Protein AF-A0A8H2JJB7-F1 (afdb_monomer_lite)

Radius of gyration: 23.2 Å; chains: 1; bounding box: 46×30×71 Å

Secondary structure (DSSP, 8-state):
-HHHHHTTS---HHHHHHHHHHHHHHHHHHHHHHHHHHHHHHHHHHHGGGS-HHHHHHHHHHHTTS-HHHHHHHHHHHTT-TTS-HHHHHHHHHHHHHTT--S-EEEE-TTS-EEEE-GGGSPPGGGSHHHHHHHHHHHHHTTT-HHHHHHHHHHHHHHHTT--

Sequence (164 aa):
YARKLIASTDFYESFEQRIIEKIQFAEELSGQMERQKVKALHKKSEELPSLEPARQLSSIEEIEQLPYHEFIQTASKLIVLPEVHILARAKLLETLRQLNECNPVFYLTIEEKLVKVIPKDLPKPQQQSSYRQLCVFSDHYGNEDALLSSVLKEEFTLQSAIVY

Organism: NCBI:txid2304625

Structure (mmCIF, N/CA/C/O backbone):
data_AF-A0A8H2JJB7-F1
#
_entry.id   AF-A0A8H2JJB7-F1
#
loop_
_atom_site.group_PDB
_atom_site.id
_atom_site.type_symbol
_atom_site.label_atom_id
_atom_site.label_alt_id
_atom_site.label_comp_id
_atom_site.label_asym_id
_atom_site.label_entity_id
_atom_site.label_seq_id
_atom_site.pdbx_PDB_ins_code
_atom_site.Cartn_x
_atom_site.Cartn_y
_atom_site.Cartn_z
_atom_site.occupancy
_atom_site.B_iso_or_equiv
_atom_site.auth_seq_id
_atom_site.auth_comp_id
_atom_site.auth_asym_id
_atom_site.auth_atom_id
_atom_site.pdbx_PDB_model_num
ATOM 1 N N . TYR A 1 1 ? -0.499 -0.181 32.375 1.00 50.84 1 TYR A N 1
ATOM 2 C CA . TYR A 1 1 ? 0.569 0.170 33.340 1.00 50.84 1 TYR A CA 1
ATOM 3 C C . TYR A 1 1 ? -0.004 0.821 34.605 1.00 50.84 1 TYR A C 1
ATOM 5 O O . TYR A 1 1 ? 0.304 0.351 35.689 1.00 50.84 1 TYR A O 1
ATOM 13 N N . ALA A 1 2 ? -0.926 1.790 34.492 1.00 53.38 2 ALA A N 1
ATOM 14 C CA . ALA A 1 2 ? -1.577 2.463 35.632 1.00 53.38 2 ALA A CA 1
ATOM 15 C C . ALA A 1 2 ? -2.272 1.530 36.651 1.00 53.38 2 ALA A C 1
ATOM 17 O O . ALA A 1 2 ? -2.072 1.683 37.849 1.00 53.38 2 ALA A O 1
ATOM 18 N N . ARG A 1 3 ? -3.008 0.500 36.202 1.00 58.00 3 ARG A N 1
ATOM 19 C CA . ARG A 1 3 ? -3.676 -0.461 37.108 1.00 58.00 3 ARG A CA 1
ATOM 20 C C . ARG A 1 3 ? -2.706 -1.237 38.017 1.00 58.00 3 ARG A C 1
ATOM 22 O O . ARG A 1 3 ? -3.051 -1.539 39.150 1.00 58.00 3 ARG A O 1
ATOM 29 N N . LYS A 1 4 ? -1.483 -1.522 37.542 1.00 59.56 4 LYS A N 1
ATOM 30 C CA . LYS A 1 4 ? -0.443 -2.193 38.346 1.00 59.56 4 LYS A CA 1
ATOM 31 C C . LYS A 1 4 ? 0.122 -1.295 39.451 1.00 59.56 4 LYS A C 1
ATOM 33 O O . LYS A 1 4 ? 0.566 -1.827 40.454 1.00 59.56 4 LYS A O 1
ATOM 38 N N . LEU A 1 5 ? 0.110 0.025 39.252 1.00 57.59 5 LEU A N 1
ATOM 39 C CA . LEU A 1 5 ? 0.616 1.005 40.219 1.00 57.59 5 LEU A CA 1
ATOM 40 C C . LEU A 1 5 ? -0.388 1.288 41.343 1.00 57.59 5 LEU A C 1
ATOM 42 O O . LEU A 1 5 ? 0.017 1.606 42.451 1.00 57.59 5 LEU A O 1
ATOM 46 N N . ILE A 1 6 ? -1.689 1.160 41.071 1.00 60.03 6 ILE A N 1
ATOM 47 C CA . ILE A 1 6 ? -2.741 1.367 42.079 1.00 60.03 6 ILE A CA 1
ATOM 48 C C . ILE A 1 6 ? -2.834 0.152 43.003 1.00 60.03 6 ILE A C 1
ATOM 50 O O . ILE A 1 6 ? -2.896 0.314 44.210 1.00 60.03 6 ILE A O 1
ATOM 54 N N . ALA A 1 7 ? -2.722 -1.059 42.448 1.00 60.47 7 ALA A N 1
ATOM 55 C CA . ALA A 1 7 ? -2.768 -2.307 43.212 1.00 60.47 7 ALA A CA 1
ATOM 56 C C . ALA A 1 7 ? -1.575 -2.524 44.174 1.00 60.47 7 ALA A C 1
ATOM 58 O O . ALA A 1 7 ? -1.562 -3.511 44.902 1.00 60.47 7 ALA A O 1
ATOM 59 N N . SER A 1 8 ? -0.553 -1.660 44.144 1.00 59.22 8 SER A N 1
ATOM 60 C CA . SER A 1 8 ? 0.682 -1.788 44.935 1.00 59.22 8 SER A CA 1
ATOM 61 C C . SER A 1 8 ? 0.788 -0.828 46.129 1.00 59.22 8 SER A C 1
ATOM 63 O O . SER A 1 8 ? 1.839 -0.790 46.766 1.00 59.22 8 SER A O 1
ATOM 65 N N . THR A 1 9 ? -0.248 -0.040 46.429 1.00 60.19 9 THR A N 1
ATOM 66 C CA . THR A 1 9 ? -0.223 0.987 47.491 1.00 60.19 9 THR A CA 1
ATOM 67 C C . THR A 1 9 ? -1.555 1.041 48.228 1.00 60.19 9 THR A C 1
ATOM 69 O O . THR A 1 9 ? -2.589 1.082 47.577 1.00 60.19 9 THR A O 1
ATOM 72 N N . ASP A 1 10 ? -1.516 1.091 49.563 1.00 61.12 10 ASP A N 1
ATOM 73 C CA . ASP A 1 10 ? -2.706 1.179 50.420 1.00 61.12 10 ASP A CA 1
ATOM 74 C C . ASP A 1 10 ? -3.346 2.576 50.321 1.00 61.12 10 ASP A C 1
ATOM 76 O O . ASP A 1 10 ? -2.917 3.525 50.988 1.00 61.12 10 ASP A O 1
ATOM 80 N N . PHE A 1 11 ? -4.369 2.730 49.479 1.00 63.16 11 PHE A N 1
ATOM 81 C CA . PHE A 1 11 ? -5.192 3.938 49.430 1.00 63.16 11 PHE A CA 1
ATOM 82 C C . PHE A 1 11 ? -6.531 3.718 50.153 1.00 63.16 11 PHE A C 1
ATOM 84 O O . PHE A 1 11 ? -6.992 2.598 50.349 1.00 63.16 11 PHE A O 1
ATOM 91 N N . TYR A 1 12 ? -7.200 4.808 50.547 1.00 70.25 12 TYR A N 1
ATOM 92 C CA . TYR A 1 12 ? -8.587 4.724 51.013 1.00 70.25 12 TYR A CA 1
ATOM 93 C C . TYR A 1 12 ? -9.491 4.230 49.871 1.00 70.25 12 TYR A C 1
ATOM 95 O O . TYR A 1 12 ? -9.432 4.763 48.763 1.00 70.25 12 TYR A O 1
ATOM 103 N N . GLU A 1 13 ? -10.375 3.272 50.154 1.00 69.56 13 GLU A N 1
ATOM 104 C CA . GLU A 1 13 ? -11.233 2.576 49.175 1.00 69.56 13 GLU A CA 1
ATOM 105 C C . GLU A 1 13 ? -12.033 3.530 48.256 1.00 69.56 13 GLU A C 1
ATOM 107 O O . GLU A 1 13 ? -12.173 3.300 47.054 1.00 69.56 13 GLU A O 1
ATOM 112 N N . SER A 1 14 ? -12.479 4.675 48.785 1.00 73.31 14 SER A N 1
ATOM 113 C CA . SER A 1 14 ? -13.198 5.710 48.025 1.00 73.31 14 SER A CA 1
ATOM 114 C C . SER A 1 14 ? -12.322 6.478 47.025 1.00 73.31 14 SER A C 1
ATOM 116 O O . SER A 1 14 ? -12.817 6.975 46.009 1.00 73.31 14 SER A O 1
ATOM 118 N N . PHE A 1 15 ? -11.017 6.587 47.288 1.00 75.88 15 PHE A N 1
ATOM 119 C CA . PHE A 1 15 ? -10.049 7.157 46.355 1.00 75.88 15 PHE A CA 1
ATOM 120 C C . PHE A 1 15 ? -9.731 6.164 45.236 1.00 75.88 15 PHE A C 1
ATOM 122 O O . PHE A 1 15 ? -9.737 6.555 44.069 1.00 75.88 15 PHE A O 1
ATOM 129 N N . GLU A 1 16 ? -9.528 4.885 45.566 1.00 75.88 16 GLU A N 1
ATOM 130 C CA . GLU A 1 16 ? -9.291 3.835 44.569 1.00 75.88 16 GLU A CA 1
ATOM 131 C C . GLU A 1 16 ? -10.450 3.720 43.582 1.00 75.88 16 GLU A C 1
ATOM 133 O O . GLU A 1 16 ? -10.220 3.753 42.372 1.00 75.88 16 GLU A O 1
ATOM 138 N N . GLN A 1 17 ? -11.693 3.692 44.075 1.00 80.31 17 GLN A N 1
ATOM 139 C CA . GLN A 1 17 ? -12.890 3.663 43.227 1.00 80.31 17 GLN A CA 1
ATOM 140 C C . GLN A 1 17 ? -12.935 4.854 42.261 1.00 80.31 17 GLN A C 1
ATOM 142 O O . GLN A 1 17 ? -13.078 4.661 41.054 1.00 80.31 17 GLN A O 1
ATOM 147 N N . ARG A 1 18 ? -12.689 6.079 42.746 1.00 81.25 18 ARG A N 1
ATOM 148 C CA . ARG A 1 18 ? -12.644 7.284 41.896 1.00 81.25 18 ARG A CA 1
ATOM 149 C C . ARG A 1 18 ? -11.560 7.234 40.822 1.00 81.25 18 ARG A C 1
ATOM 151 O O . ARG A 1 18 ? -11.752 7.767 39.728 1.00 81.25 18 ARG A O 1
ATOM 158 N N . ILE A 1 19 ? -10.394 6.670 41.131 1.00 82.88 19 ILE A N 1
ATOM 159 C CA . ILE A 1 19 ? -9.303 6.546 40.158 1.00 82.88 19 ILE A CA 1
ATOM 160 C C . ILE A 1 19 ? -9.627 5.461 39.128 1.00 82.88 19 ILE A C 1
ATOM 162 O O . ILE A 1 19 ? -9.402 5.680 37.938 1.00 82.88 19 ILE A O 1
ATOM 166 N N . ILE A 1 20 ? -10.196 4.330 39.552 1.00 85.06 20 ILE A N 1
ATOM 167 C CA . ILE A 1 20 ? -10.639 3.257 38.653 1.00 85.06 20 ILE A CA 1
ATOM 168 C C . ILE A 1 20 ? -11.700 3.779 37.679 1.00 85.06 20 ILE A C 1
ATOM 170 O O . ILE A 1 20 ? -11.557 3.564 36.478 1.00 85.06 20 ILE A O 1
ATOM 174 N N . GLU A 1 21 ? -12.694 4.527 38.159 1.00 86.31 21 GLU A N 1
ATOM 175 C CA . GLU A 1 21 ? -13.722 5.157 37.316 1.00 86.31 21 GLU A CA 1
ATOM 176 C C . GLU A 1 21 ? -13.113 6.120 36.290 1.00 86.31 21 GLU A C 1
ATOM 178 O O . GLU A 1 21 ? -13.448 6.071 35.107 1.00 86.31 21 GLU A O 1
ATOM 183 N N . LYS A 1 22 ? -12.163 6.969 36.706 1.00 86.69 22 LYS A N 1
ATOM 184 C CA . LYS A 1 22 ? -11.462 7.878 35.784 1.00 86.69 22 LYS A CA 1
ATOM 185 C C . LYS A 1 22 ? -10.654 7.131 34.726 1.00 86.69 22 LYS A C 1
ATOM 187 O O . LYS A 1 22 ? -10.611 7.575 33.581 1.00 86.69 22 LYS A O 1
ATOM 192 N N . ILE A 1 23 ? -10.011 6.024 35.097 1.00 85.50 23 ILE A N 1
ATOM 193 C CA . ILE A 1 23 ? -9.262 5.181 34.159 1.00 85.50 23 ILE A CA 1
ATOM 194 C C . ILE A 1 23 ? -10.217 4.514 33.172 1.00 85.50 23 ILE A C 1
ATOM 196 O O . ILE A 1 23 ? -9.961 4.574 31.975 1.00 85.50 23 ILE A O 1
ATOM 200 N N . GLN A 1 24 ? -11.322 3.936 33.647 1.00 85.56 24 GLN A N 1
ATOM 201 C CA . GLN A 1 24 ? -12.328 3.310 32.786 1.00 85.56 24 GLN A CA 1
ATOM 202 C C . GLN A 1 24 ? -12.918 4.318 31.801 1.00 85.56 24 GLN A C 1
ATOM 204 O O . GLN A 1 24 ? -12.935 4.060 30.601 1.00 85.56 24 GLN A O 1
ATOM 209 N N . PHE A 1 25 ? -13.301 5.504 32.279 1.00 88.94 25 PHE A N 1
ATOM 210 C CA . PHE A 1 25 ? -13.809 6.568 31.418 1.00 88.94 25 PHE A CA 1
ATOM 211 C C . PHE A 1 25 ? -12.777 7.011 30.368 1.00 88.94 25 PHE A C 1
ATOM 213 O O . PHE A 1 25 ? -13.113 7.189 29.198 1.00 88.94 25 PHE A O 1
ATOM 220 N N . ALA A 1 26 ? -11.506 7.159 30.756 1.00 86.12 26 ALA A N 1
ATOM 221 C CA . ALA A 1 26 ? -10.437 7.509 29.822 1.00 86.12 26 ALA A CA 1
ATOM 222 C C . ALA A 1 26 ? -10.175 6.403 28.782 1.00 86.12 26 ALA A C 1
ATOM 224 O O . ALA A 1 26 ? -9.962 6.708 27.609 1.00 86.12 26 ALA A O 1
ATOM 225 N N . GLU A 1 27 ? -10.211 5.131 29.188 1.00 87.69 27 GLU A N 1
ATOM 226 C CA . GLU A 1 27 ? -10.071 3.970 28.299 1.00 87.69 27 GLU A CA 1
ATOM 227 C C . GLU A 1 27 ? -11.242 3.885 27.305 1.00 87.69 27 GLU A C 1
ATOM 229 O O . GLU A 1 27 ? -11.018 3.686 26.109 1.00 87.69 27 GLU A O 1
ATOM 234 N N . GLU A 1 28 ? -12.478 4.100 27.760 1.00 89.75 28 GLU A N 1
ATOM 235 C CA . GLU A 1 28 ? -13.666 4.139 26.900 1.00 89.75 28 GLU A CA 1
ATOM 236 C C . GLU A 1 28 ? -13.603 5.285 25.891 1.00 89.75 28 GLU A C 1
ATOM 238 O O . GLU A 1 28 ? -13.812 5.063 24.694 1.00 89.75 28 GLU A O 1
ATOM 243 N N . LEU A 1 29 ? -13.267 6.496 26.346 1.00 89.31 29 LEU A N 1
ATOM 244 C CA . LEU A 1 29 ? -13.120 7.660 25.476 1.00 89.31 29 LEU A CA 1
ATOM 245 C C . LEU A 1 29 ? -12.018 7.429 24.436 1.00 89.31 29 LEU A C 1
ATOM 247 O O . LEU A 1 29 ? -12.225 7.674 23.248 1.00 89.31 29 LEU A O 1
ATOM 251 N N . SER A 1 30 ? -10.867 6.905 24.861 1.00 87.62 30 SER A N 1
ATOM 252 C CA . SER A 1 30 ? -9.768 6.556 23.958 1.00 87.62 30 SER A CA 1
ATOM 253 C C . SER A 1 30 ? -10.199 5.506 22.931 1.00 87.62 30 SER A C 1
ATOM 255 O O . SER A 1 30 ? -9.933 5.677 21.741 1.00 87.62 30 SER A O 1
ATOM 257 N N . GLY A 1 31 ? -10.930 4.470 23.351 1.00 87.25 31 GLY A N 1
ATOM 258 C CA . GLY A 1 31 ? -11.465 3.452 22.449 1.00 87.25 31 GLY A CA 1
ATOM 259 C C . GLY A 1 31 ? -12.482 4.006 21.445 1.00 87.25 31 GLY A C 1
ATOM 260 O O . GLY A 1 31 ? -12.494 3.590 20.285 1.00 87.25 31 GLY A O 1
ATOM 261 N N . GLN A 1 32 ? -13.323 4.961 21.850 1.00 89.06 32 GLN A N 1
ATOM 262 C CA . GLN A 1 32 ? -14.252 5.638 20.941 1.00 89.06 32 GLN A CA 1
ATOM 263 C C . GLN A 1 32 ? -13.522 6.511 19.917 1.00 89.06 32 GLN A C 1
ATOM 265 O O . GLN A 1 32 ? -13.853 6.453 18.731 1.00 89.06 32 GLN A O 1
ATOM 270 N N . MET A 1 33 ? -12.519 7.275 20.355 1.00 89.81 33 MET A N 1
ATOM 271 C CA . MET A 1 33 ? -11.700 8.120 19.481 1.00 89.81 33 MET A CA 1
ATOM 272 C C . MET A 1 33 ? -10.964 7.288 18.427 1.00 89.81 33 MET A C 1
ATOM 274 O O . MET A 1 33 ? -10.993 7.638 17.248 1.00 89.81 33 MET A O 1
ATOM 278 N N . GLU A 1 34 ? -10.389 6.146 18.815 1.00 88.31 34 GLU A N 1
ATOM 279 C CA . GLU A 1 34 ? -9.708 5.247 17.875 1.00 88.31 34 GLU A CA 1
ATOM 280 C C . GLU A 1 34 ? -10.680 4.707 16.816 1.00 88.31 34 GLU A C 1
ATOM 282 O O . GLU A 1 34 ? -10.413 4.771 15.618 1.00 88.31 34 GLU A O 1
ATOM 287 N N . ARG A 1 35 ? -11.876 4.269 17.231 1.00 90.12 35 ARG A N 1
ATOM 288 C CA . ARG A 1 35 ? -12.917 3.813 16.293 1.00 90.12 35 ARG A CA 1
ATOM 289 C C . ARG A 1 35 ? -13.359 4.916 15.334 1.00 90.12 35 ARG A C 1
ATOM 291 O O . ARG A 1 35 ? -13.632 4.633 14.168 1.00 90.12 35 ARG A O 1
ATOM 298 N N . GLN A 1 36 ? -13.472 6.157 15.806 1.00 91.19 36 GLN A N 1
ATOM 299 C CA . GLN A 1 36 ? -13.811 7.292 14.944 1.00 91.19 36 GLN A CA 1
ATOM 300 C C . GLN A 1 36 ? -12.695 7.592 13.943 1.00 91.19 36 GLN A C 1
ATOM 302 O O . GLN A 1 36 ? -12.988 7.800 12.766 1.00 91.19 36 GLN A O 1
ATOM 307 N N . LYS A 1 37 ? -11.433 7.551 14.383 1.00 91.44 37 LYS A N 1
ATOM 308 C CA . LYS A 1 37 ? -10.265 7.725 13.514 1.00 91.44 37 LYS A CA 1
ATOM 309 C C . LYS A 1 37 ? -10.252 6.677 12.404 1.00 91.44 37 LYS A C 1
ATOM 311 O O . LYS A 1 37 ? -10.181 7.040 11.235 1.00 91.44 37 LYS A O 1
ATOM 316 N N . VAL A 1 38 ? -10.416 5.403 12.754 1.00 91.50 38 VAL A N 1
ATOM 317 C CA . VAL A 1 38 ? -10.483 4.303 11.780 1.00 91.50 38 VAL A CA 1
ATOM 318 C C . VAL A 1 38 ? -11.614 4.521 10.770 1.00 91.50 38 VAL A C 1
ATOM 320 O O . VAL A 1 38 ? -11.388 4.441 9.566 1.00 91.50 38 VAL A O 1
ATOM 323 N N . LYS A 1 39 ? -12.819 4.888 11.224 1.00 92.75 39 LYS A N 1
ATOM 324 C CA . LYS A 1 39 ? -13.938 5.207 10.316 1.00 92.75 39 LYS A CA 1
ATOM 325 C C . LYS A 1 39 ? -13.626 6.365 9.366 1.00 92.75 39 LYS A C 1
ATOM 327 O O . LYS A 1 39 ? -14.003 6.307 8.199 1.00 92.75 39 LYS A O 1
ATOM 332 N N . ALA A 1 40 ? -12.959 7.411 9.852 1.00 92.88 40 ALA A N 1
ATOM 333 C CA . ALA A 1 40 ? -12.561 8.538 9.016 1.00 92.88 40 ALA A CA 1
ATOM 334 C C . ALA A 1 40 ? -11.535 8.119 7.950 1.00 92.88 40 ALA A C 1
ATOM 336 O O . ALA A 1 40 ? -11.638 8.558 6.808 1.00 92.88 40 ALA A O 1
ATOM 337 N N . LEU A 1 41 ? -10.594 7.238 8.301 1.00 93.88 41 LEU A N 1
ATOM 338 C CA . LEU A 1 41 ? -9.609 6.696 7.364 1.00 93.88 41 LEU A CA 1
ATOM 339 C C . LEU A 1 41 ? -10.251 5.815 6.283 1.00 93.88 41 LEU A C 1
ATOM 341 O O . LEU A 1 41 ? -9.891 5.953 5.117 1.00 93.88 41 LEU A O 1
ATOM 345 N N . HIS A 1 42 ? -11.242 4.985 6.628 1.00 92.25 42 HIS A N 1
ATOM 346 C CA . HIS A 1 42 ? -12.022 4.232 5.629 1.00 92.25 42 HIS A CA 1
ATOM 347 C C . HIS A 1 42 ? -12.750 5.150 4.656 1.00 92.25 42 HIS A C 1
ATOM 349 O O . HIS A 1 42 ? -12.698 4.950 3.450 1.00 92.25 42 HIS A O 1
ATOM 355 N N . LYS A 1 43 ? -13.379 6.211 5.160 1.00 92.88 43 LYS A N 1
ATOM 356 C CA . LYS A 1 43 ? -14.044 7.176 4.283 1.00 92.88 43 LYS A CA 1
ATOM 357 C C . LYS A 1 43 ? -13.052 7.833 3.312 1.00 92.88 43 LYS A C 1
ATOM 359 O O . LYS A 1 43 ? -13.347 7.981 2.132 1.00 92.88 43 LYS A O 1
ATOM 364 N N . LYS A 1 44 ? -11.855 8.183 3.791 1.00 92.94 44 LYS A N 1
ATOM 365 C CA . LYS A 1 44 ? -10.793 8.735 2.937 1.00 92.94 44 LYS A CA 1
ATOM 366 C C . LYS A 1 44 ? -10.298 7.737 1.892 1.00 92.94 44 LYS A C 1
ATOM 368 O O . LYS A 1 44 ? -10.015 8.142 0.769 1.00 92.94 44 LYS A O 1
ATOM 373 N N . SER A 1 45 ? -10.193 6.453 2.236 1.00 93.38 45 SER A N 1
ATOM 374 C CA . SER A 1 45 ? -9.774 5.434 1.272 1.00 93.38 45 SER A CA 1
ATOM 375 C C . SER A 1 45 ? -10.822 5.196 0.185 1.00 93.38 45 SER A C 1
ATOM 377 O O . SER A 1 45 ? -10.449 5.013 -0.971 1.00 93.38 45 SER A O 1
ATOM 379 N N . GLU A 1 46 ? -12.111 5.280 0.517 1.00 94.75 46 GLU A N 1
ATOM 380 C CA . GLU A 1 46 ? -13.212 5.233 -0.454 1.00 94.75 46 GLU A CA 1
ATOM 381 C C . GLU A 1 46 ? -13.219 6.445 -1.397 1.00 94.75 46 GLU A C 1
ATOM 383 O O . GLU A 1 46 ? -13.525 6.307 -2.579 1.00 94.75 46 GLU A O 1
ATOM 388 N N . GLU A 1 47 ? -12.858 7.628 -0.895 1.00 95.12 47 GLU A N 1
ATOM 389 C CA . GLU A 1 47 ? -12.785 8.862 -1.686 1.00 95.12 47 GLU A CA 1
ATOM 390 C C . GLU A 1 47 ? -11.528 8.936 -2.569 1.00 95.12 47 GLU A C 1
ATOM 392 O O . GLU A 1 47 ? -11.534 9.662 -3.565 1.00 95.12 47 GLU A O 1
ATOM 397 N N . LEU A 1 48 ? -10.468 8.180 -2.253 1.00 95.44 48 LEU A N 1
ATOM 398 C CA . LEU A 1 48 ? -9.170 8.255 -2.935 1.00 95.44 48 LEU A CA 1
ATOM 399 C C . LEU A 1 48 ? -9.258 8.197 -4.470 1.00 95.44 48 LEU A C 1
ATOM 401 O O . LEU A 1 48 ? -8.655 9.064 -5.102 1.00 95.44 48 LEU A O 1
ATOM 405 N N . PRO A 1 49 ? -10.007 7.271 -5.103 1.00 96.12 49 PRO A N 1
ATOM 406 C CA . PRO A 1 49 ? -10.069 7.186 -6.564 1.00 96.12 49 PRO A CA 1
ATOM 407 C C . PRO A 1 49 ? -10.657 8.440 -7.234 1.00 96.12 49 PRO A C 1
ATOM 409 O O . PRO A 1 49 ? -10.405 8.688 -8.407 1.00 96.12 49 PRO A O 1
ATOM 412 N N . SER A 1 50 ? -11.427 9.247 -6.496 1.00 95.62 50 SER A N 1
ATOM 413 C CA . SER A 1 50 ? -12.025 10.495 -6.995 1.00 95.62 50 SER A CA 1
ATOM 414 C C . SER A 1 50 ? -11.113 11.720 -6.865 1.00 95.62 50 SER A C 1
ATOM 416 O O . SER A 1 50 ? -11.454 12.801 -7.343 1.00 95.62 50 SER A O 1
ATOM 418 N N . LEU A 1 51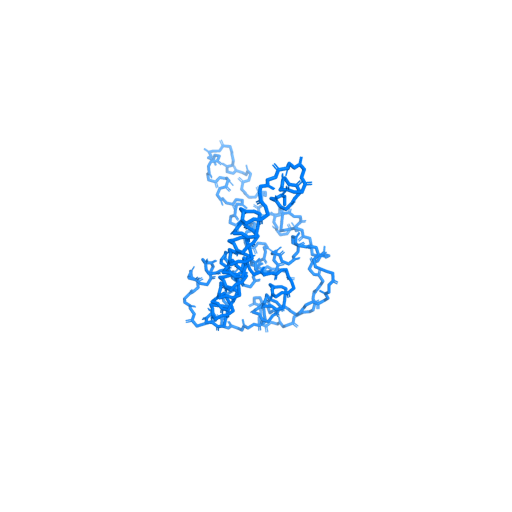 ? -9.965 11.577 -6.197 1.00 94.75 51 LEU A N 1
ATOM 419 C CA . LEU A 1 51 ? -9.016 12.664 -5.991 1.00 94.75 51 LEU A CA 1
ATOM 420 C C . LEU A 1 51 ? -8.061 12.806 -7.179 1.00 94.75 51 LEU A C 1
ATOM 422 O O . LEU A 1 51 ? -7.713 11.836 -7.847 1.00 94.75 51 LEU A O 1
ATOM 426 N N . GLU A 1 52 ? -7.542 14.018 -7.358 1.00 92.69 52 GLU A N 1
ATOM 427 C CA . GLU A 1 52 ? -6.443 14.287 -8.287 1.00 92.69 52 GLU A CA 1
ATOM 428 C C . GLU A 1 52 ? -5.180 13.477 -7.926 1.00 92.69 52 GLU A C 1
ATOM 430 O O . GLU A 1 52 ? -4.883 13.324 -6.735 1.00 92.69 52 GLU A O 1
ATOM 435 N N . PRO A 1 53 ? -4.367 13.034 -8.907 1.00 88.69 53 PRO A N 1
ATOM 436 C CA . PRO A 1 53 ? -3.209 12.158 -8.688 1.00 88.69 53 PRO A CA 1
ATOM 437 C C . PRO A 1 53 ? -2.260 12.570 -7.555 1.00 88.69 53 PRO A C 1
ATOM 439 O O . PRO A 1 53 ? -1.854 11.739 -6.743 1.00 88.69 53 PRO A O 1
ATOM 442 N N . ALA A 1 54 ? -1.930 13.861 -7.462 1.00 87.88 54 ALA A N 1
ATOM 443 C CA . ALA A 1 54 ? -1.056 14.376 -6.409 1.00 87.88 54 ALA A CA 1
ATOM 444 C C . ALA A 1 54 ? -1.677 14.211 -5.011 1.00 87.88 54 ALA A C 1
ATOM 446 O O . ALA A 1 54 ? -0.986 13.860 -4.058 1.00 87.88 54 ALA A O 1
ATOM 447 N N . ARG A 1 55 ? -2.995 14.416 -4.894 1.00 91.56 55 ARG A N 1
ATOM 448 C CA . ARG A 1 55 ? -3.724 14.237 -3.633 1.00 91.56 55 ARG A CA 1
ATOM 449 C C . ARG A 1 55 ? -3.877 12.768 -3.270 1.00 91.56 55 ARG A C 1
ATOM 451 O O . ARG A 1 55 ? -3.802 12.455 -2.090 1.00 91.56 55 ARG A O 1
ATOM 458 N N . GLN A 1 56 ? -4.023 11.877 -4.254 1.00 92.88 56 GLN A N 1
ATOM 459 C CA . GLN A 1 56 ? -4.044 10.434 -3.996 1.00 92.88 56 GLN A CA 1
ATOM 460 C C . GLN A 1 56 ? -2.771 9.977 -3.275 1.00 92.88 56 GLN A C 1
ATOM 462 O O . GLN A 1 56 ? -2.861 9.258 -2.285 1.00 92.88 56 GLN A O 1
ATOM 467 N N . LEU A 1 57 ? -1.596 10.437 -3.724 1.00 89.25 57 LEU A N 1
ATOM 468 C CA . LEU A 1 57 ? -0.318 10.113 -3.082 1.00 89.25 57 LEU A CA 1
ATOM 469 C C . LEU A 1 57 ? -0.247 10.619 -1.638 1.00 89.25 57 LEU A C 1
ATOM 471 O O . LEU A 1 57 ? 0.096 9.845 -0.750 1.00 89.25 57 LEU A O 1
ATOM 475 N N . SER A 1 58 ? -0.629 11.874 -1.384 1.00 89.12 58 SER A N 1
ATOM 476 C CA . SER A 1 58 ? -0.666 12.411 -0.016 1.00 89.12 58 SER A CA 1
ATOM 477 C C . SER A 1 58 ? -1.663 11.667 0.879 1.00 89.12 58 SER A C 1
ATOM 479 O O . SER A 1 58 ? -1.388 11.431 2.050 1.00 89.12 58 SER A O 1
ATOM 481 N N . SER A 1 59 ? -2.815 11.255 0.341 1.00 92.12 59 SER A N 1
ATOM 482 C CA . SER A 1 59 ? -3.814 10.498 1.100 1.00 92.12 59 SER A CA 1
ATOM 483 C C . SER A 1 59 ? -3.371 9.073 1.439 1.00 92.12 59 SER A C 1
ATOM 485 O O . SER A 1 59 ? -3.860 8.523 2.425 1.00 92.12 59 SER A O 1
ATOM 487 N N . ILE A 1 60 ? -2.435 8.473 0.693 1.00 91.88 60 ILE A N 1
ATOM 488 C CA . ILE A 1 60 ? -1.901 7.142 1.029 1.00 91.88 60 ILE A CA 1
ATOM 489 C C . ILE A 1 60 ? -1.210 7.151 2.394 1.00 91.88 60 ILE A C 1
ATOM 491 O O . ILE A 1 60 ? -1.430 6.222 3.165 1.00 91.88 60 ILE A O 1
ATOM 495 N N . GLU A 1 61 ? -0.451 8.197 2.732 1.00 89.06 61 GLU A N 1
ATOM 496 C CA . GLU A 1 61 ? 0.231 8.305 4.035 1.00 89.06 61 GLU A CA 1
ATOM 497 C C . GLU A 1 61 ? -0.756 8.235 5.210 1.00 89.06 61 GLU A C 1
ATOM 499 O O . GLU A 1 61 ? -0.454 7.697 6.278 1.00 89.06 61 GLU A O 1
ATOM 504 N N . GLU A 1 62 ? -1.969 8.748 5.003 1.00 91.50 62 GLU A N 1
ATOM 505 C CA . GLU A 1 62 ? -3.046 8.654 5.980 1.00 91.50 62 GLU A CA 1
ATOM 506 C C . GLU A 1 62 ? -3.665 7.254 6.016 1.00 91.50 62 GLU A C 1
ATOM 508 O O . GLU A 1 62 ? -3.913 6.716 7.094 1.00 91.50 62 GLU A O 1
ATOM 513 N N . ILE A 1 63 ? -3.898 6.640 4.853 1.00 93.00 63 ILE A N 1
ATOM 514 C CA . ILE A 1 63 ? -4.458 5.283 4.738 1.00 93.00 63 ILE A CA 1
ATOM 515 C C . ILE A 1 63 ? -3.517 4.248 5.365 1.00 93.00 63 ILE A C 1
ATOM 517 O O . ILE A 1 63 ? -3.990 3.291 5.974 1.00 93.00 63 ILE A O 1
ATOM 521 N N . GLU A 1 64 ? -2.201 4.459 5.298 1.00 92.12 64 GLU A N 1
ATOM 522 C CA . GLU A 1 64 ? -1.184 3.638 5.973 1.00 92.12 64 GLU A CA 1
ATOM 523 C C . GLU A 1 64 ? -1.338 3.623 7.508 1.00 92.12 64 GLU A C 1
ATOM 525 O O . GLU A 1 64 ? -0.824 2.719 8.164 1.00 92.12 64 GLU A O 1
ATOM 530 N N . GLN A 1 65 ? -2.089 4.565 8.094 1.00 92.38 65 GLN A N 1
ATOM 531 C CA . GLN A 1 65 ? -2.415 4.580 9.528 1.00 92.38 65 GLN A CA 1
ATOM 532 C C . GLN A 1 65 ? -3.570 3.641 9.908 1.00 92.38 65 GLN A C 1
ATOM 534 O O . GLN A 1 65 ? -3.910 3.547 11.092 1.00 92.38 65 GLN A O 1
ATOM 539 N N . LEU A 1 66 ? -4.211 2.981 8.938 1.00 94.00 66 LEU A N 1
ATOM 540 C CA . LEU A 1 66 ? -5.221 1.964 9.218 1.00 94.00 66 LEU A CA 1
ATOM 541 C C . LEU A 1 66 ? -4.609 0.779 9.985 1.00 94.00 66 LEU A C 1
ATOM 543 O O . LEU A 1 66 ? -3.440 0.437 9.790 1.00 94.00 66 LEU A O 1
ATOM 547 N N . PRO A 1 67 ? -5.406 0.078 10.812 1.00 93.88 67 PRO A N 1
ATOM 548 C CA . PRO A 1 67 ? -4.998 -1.196 11.385 1.00 93.88 67 PRO A CA 1
ATOM 549 C C . PRO A 1 67 ? -4.540 -2.171 10.295 1.00 93.88 67 PRO A C 1
ATOM 551 O O . PRO A 1 67 ? -5.143 -2.244 9.228 1.00 93.88 67 PRO A O 1
ATOM 554 N N . TYR A 1 68 ? -3.509 -2.965 10.586 1.00 92.88 68 TYR A N 1
ATOM 555 C CA . TYR A 1 68 ? -2.818 -3.827 9.616 1.00 92.88 68 TYR A CA 1
ATOM 556 C C . TYR A 1 68 ? -3.747 -4.597 8.658 1.00 92.88 68 TYR A C 1
ATOM 558 O O . TYR A 1 68 ? -3.605 -4.511 7.439 1.00 92.88 68 TYR A O 1
ATOM 566 N N . HIS A 1 69 ? -4.738 -5.316 9.195 1.00 93.06 69 HIS A N 1
ATOM 567 C CA . HIS A 1 69 ? -5.668 -6.096 8.374 1.00 93.06 69 HIS A CA 1
ATOM 568 C C . HIS A 1 69 ? -6.571 -5.224 7.495 1.00 93.06 69 HIS A C 1
ATOM 570 O O . HIS A 1 69 ? -6.883 -5.597 6.365 1.00 93.06 69 HIS A O 1
ATOM 576 N N . GLU A 1 70 ? -6.982 -4.066 8.002 1.00 93.94 70 GLU A N 1
ATOM 577 C CA . GLU A 1 70 ? -7.828 -3.120 7.278 1.00 93.94 70 GLU A CA 1
ATOM 578 C C . GLU A 1 70 ? -7.040 -2.426 6.166 1.00 93.94 70 GLU A C 1
ATOM 580 O O . GLU A 1 70 ? -7.554 -2.275 5.056 1.00 93.94 70 GLU A O 1
ATOM 585 N N . PHE A 1 71 ? -5.775 -2.083 6.427 1.00 95.94 71 PHE A N 1
ATOM 586 C CA . PHE A 1 71 ? -4.860 -1.565 5.417 1.00 95.94 71 PHE A CA 1
ATOM 587 C C . PHE A 1 71 ? -4.679 -2.558 4.267 1.00 95.94 71 PHE A C 1
ATOM 589 O O . PHE A 1 71 ? -4.896 -2.187 3.118 1.00 95.94 71 PHE A O 1
ATOM 596 N N . ILE A 1 72 ? -4.353 -3.825 4.552 1.00 95.81 72 ILE A N 1
ATOM 597 C CA . ILE A 1 72 ? -4.131 -4.838 3.503 1.00 95.81 72 ILE A CA 1
ATOM 598 C C . ILE A 1 72 ? -5.364 -4.993 2.615 1.00 95.81 72 ILE A C 1
ATOM 600 O O . ILE A 1 72 ? -5.250 -5.007 1.387 1.00 95.81 72 ILE A O 1
ATOM 604 N N . GLN A 1 73 ? -6.551 -5.079 3.221 1.00 95.12 73 GLN A N 1
ATOM 605 C CA . GLN A 1 73 ? -7.806 -5.186 2.477 1.00 95.12 73 GLN A CA 1
ATOM 606 C C . GLN A 1 73 ? -8.069 -3.946 1.620 1.00 95.12 73 GLN A C 1
ATOM 608 O O . GLN A 1 73 ? -8.510 -4.070 0.479 1.00 95.12 73 GLN A O 1
ATOM 613 N N . THR A 1 74 ? -7.798 -2.762 2.162 1.00 96.25 74 THR A 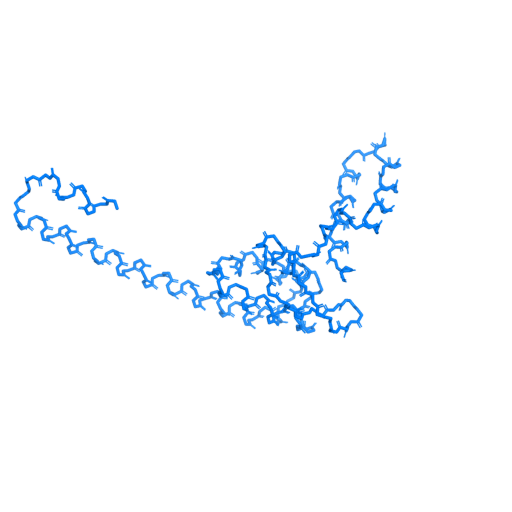N 1
ATOM 614 C CA . THR A 1 74 ? -7.993 -1.481 1.477 1.00 96.25 74 THR A CA 1
ATOM 615 C C . THR A 1 74 ? -7.025 -1.339 0.307 1.00 96.25 74 THR A C 1
ATOM 617 O O . THR A 1 74 ? -7.456 -1.128 -0.824 1.00 96.25 74 THR A O 1
ATOM 620 N N . ALA A 1 75 ? -5.730 -1.548 0.543 1.00 96.25 75 ALA A N 1
ATOM 621 C CA . ALA A 1 75 ? -4.691 -1.503 -0.477 1.00 96.25 75 ALA A CA 1
ATOM 622 C C . ALA A 1 75 ? -4.990 -2.491 -1.611 1.00 96.25 75 ALA A C 1
ATOM 624 O O . ALA A 1 75 ? -5.002 -2.089 -2.769 1.00 96.25 75 ALA A O 1
ATOM 625 N N . SER A 1 76 ? -5.345 -3.741 -1.290 1.00 95.88 76 SER A N 1
ATOM 626 C CA . SER A 1 76 ? -5.670 -4.773 -2.291 1.00 95.88 76 SER A CA 1
ATOM 627 C C . SER A 1 76 ? -6.857 -4.403 -3.188 1.00 95.88 76 SER A C 1
ATOM 629 O O . SER A 1 76 ? -6.901 -4.816 -4.344 1.00 95.88 76 SER A O 1
ATOM 631 N N . LYS A 1 77 ? -7.822 -3.630 -2.673 1.00 96.56 77 LYS A N 1
ATOM 632 C CA . LYS A 1 77 ? -8.944 -3.111 -3.469 1.00 96.56 77 LYS A CA 1
ATOM 633 C C . LYS A 1 77 ? -8.525 -1.928 -4.335 1.00 96.56 77 LYS A C 1
ATOM 635 O O . LYS A 1 77 ? -8.930 -1.861 -5.485 1.00 96.56 77 LYS A O 1
ATOM 640 N N . LEU A 1 78 ? -7.726 -1.008 -3.800 1.00 96.69 78 LEU A N 1
ATOM 641 C CA . LEU A 1 78 ? -7.327 0.217 -4.498 1.00 96.69 78 LEU A CA 1
ATOM 642 C C . LEU A 1 78 ? -6.354 -0.047 -5.655 1.00 96.69 78 LEU A C 1
ATOM 644 O O . LEU A 1 78 ? -6.472 0.575 -6.706 1.00 96.69 78 LEU A O 1
ATOM 648 N N . ILE A 1 79 ? -5.420 -0.991 -5.503 1.00 95.38 79 ILE A N 1
ATOM 649 C CA . ILE A 1 79 ? -4.376 -1.262 -6.511 1.00 95.38 79 ILE A CA 1
ATOM 650 C C . ILE A 1 79 ? -4.897 -1.837 -7.839 1.00 95.38 79 ILE A C 1
ATOM 652 O O . ILE A 1 79 ? -4.136 -1.923 -8.805 1.00 95.38 79 ILE A O 1
ATOM 656 N N . VAL A 1 80 ? -6.170 -2.234 -7.899 1.00 96.69 80 VAL A N 1
ATOM 657 C CA . VAL A 1 80 ? -6.822 -2.739 -9.119 1.00 96.69 80 VAL A CA 1
ATOM 658 C C . VAL A 1 80 ? -7.752 -1.724 -9.781 1.00 96.69 80 VAL A C 1
ATOM 660 O O . VAL A 1 80 ? -8.268 -2.004 -10.860 1.00 96.69 80 VAL A O 1
ATOM 663 N N . LEU A 1 81 ? -7.986 -0.569 -9.152 1.00 96.25 81 LEU A N 1
ATOM 664 C CA . LEU A 1 81 ? -8.891 0.447 -9.684 1.00 96.25 81 LEU A CA 1
ATOM 665 C C . LEU A 1 81 ? -8.177 1.304 -10.742 1.00 96.25 81 LEU A C 1
ATOM 667 O O . LEU A 1 81 ? -7.094 1.827 -10.459 1.00 96.25 81 LEU A O 1
ATOM 671 N N . PRO A 1 82 ? -8.761 1.483 -11.940 1.00 94.56 82 PRO A N 1
ATOM 672 C CA . PRO A 1 82 ? -8.168 2.310 -12.990 1.00 94.56 82 PRO A CA 1
ATOM 673 C C . PRO A 1 82 ? -8.125 3.800 -12.625 1.00 94.56 82 PRO A C 1
ATOM 675 O O . PRO A 1 82 ? -7.210 4.501 -13.052 1.00 94.56 82 PRO A O 1
ATOM 678 N N . GLU A 1 83 ? -9.059 4.277 -11.800 1.00 95.56 83 GLU A N 1
ATOM 679 C CA . GLU A 1 83 ? -9.124 5.666 -11.327 1.00 95.56 83 GLU A CA 1
ATOM 680 C C . GLU A 1 83 ? -8.026 5.987 -10.300 1.00 95.56 83 GLU A C 1
ATOM 682 O O . GLU A 1 83 ? -7.668 7.149 -10.086 1.00 95.56 83 GLU A O 1
ATOM 687 N N . VAL A 1 84 ? -7.447 4.956 -9.675 1.00 95.06 84 VAL A N 1
ATOM 688 C CA . VAL A 1 84 ? -6.277 5.132 -8.818 1.00 95.06 84 VAL A CA 1
ATOM 689 C C . VAL A 1 84 ? -5.060 5.315 -9.715 1.00 95.06 84 VAL A C 1
ATOM 691 O O . VAL A 1 84 ? -4.688 4.444 -10.510 1.00 95.06 84 VAL A O 1
ATOM 694 N N . HIS A 1 85 ? -4.421 6.471 -9.579 1.00 93.06 85 HIS A N 1
ATOM 695 C CA . HIS A 1 85 ? -3.265 6.842 -10.369 1.00 93.06 85 HIS A CA 1
ATOM 696 C C . HIS A 1 85 ? -2.157 5.799 -10.220 1.00 93.06 85 HIS A C 1
ATOM 698 O O . HIS A 1 85 ? -1.944 5.220 -9.153 1.00 93.06 85 HIS A O 1
ATOM 704 N N . ILE A 1 86 ? -1.405 5.578 -11.291 1.00 90.56 86 ILE A N 1
ATOM 705 C CA . ILE A 1 86 ? -0.427 4.495 -11.341 1.00 90.56 86 ILE A CA 1
ATOM 706 C C . ILE A 1 86 ? 0.631 4.569 -10.234 1.00 90.56 86 ILE A C 1
ATOM 708 O O . ILE A 1 86 ? 0.981 3.553 -9.639 1.00 90.56 86 ILE A O 1
ATOM 712 N N . LEU A 1 87 ? 1.072 5.780 -9.892 1.00 88.44 87 LEU A N 1
ATOM 713 C CA . LEU A 1 87 ? 2.014 6.001 -8.794 1.00 88.44 87 LEU A CA 1
ATOM 714 C C . LEU A 1 87 ? 1.415 5.633 -7.437 1.00 88.44 87 LEU A C 1
ATOM 716 O O . LEU A 1 87 ? 2.102 5.063 -6.595 1.00 88.44 87 LEU A O 1
ATOM 720 N N . ALA A 1 88 ? 0.129 5.923 -7.239 1.00 91.44 88 ALA A N 1
ATOM 721 C CA . ALA A 1 88 ? -0.587 5.560 -6.025 1.00 91.44 88 ALA A CA 1
ATOM 722 C C . ALA A 1 88 ? -0.721 4.031 -5.915 1.00 91.44 88 ALA A C 1
ATOM 724 O O . ALA A 1 88 ? -0.427 3.462 -4.863 1.00 91.44 88 ALA A O 1
ATOM 725 N N . ARG A 1 89 ? -1.047 3.341 -7.020 1.00 93.94 89 ARG A N 1
ATOM 726 C CA . ARG A 1 89 ? -1.070 1.868 -7.067 1.00 93.94 89 ARG A CA 1
ATOM 727 C C . ARG A 1 89 ? 0.302 1.259 -6.769 1.00 93.94 89 ARG A C 1
ATOM 729 O O . ARG A 1 89 ? 0.397 0.347 -5.952 1.00 93.94 89 ARG A O 1
ATOM 736 N N . ALA A 1 90 ? 1.358 1.768 -7.405 1.00 90.56 90 ALA A N 1
ATOM 737 C CA . ALA A 1 90 ? 2.731 1.308 -7.199 1.00 90.56 90 ALA A CA 1
ATOM 738 C C . ALA A 1 90 ? 3.189 1.501 -5.744 1.00 90.56 90 ALA A C 1
ATOM 740 O O . ALA A 1 90 ? 3.745 0.584 -5.143 1.00 90.56 90 ALA A O 1
ATOM 741 N N . LYS A 1 91 ? 2.894 2.663 -5.146 1.00 90.50 91 LYS A N 1
ATOM 742 C CA . LYS A 1 91 ? 3.192 2.951 -3.738 1.00 90.50 91 LYS A CA 1
ATOM 743 C C . LYS A 1 91 ? 2.483 1.974 -2.799 1.00 90.50 91 LYS A C 1
ATOM 745 O O . LYS A 1 91 ? 3.137 1.405 -1.933 1.00 90.50 91 LYS A O 1
ATOM 750 N N . LEU A 1 92 ? 1.185 1.737 -2.992 1.00 93.75 92 LEU A N 1
ATOM 751 C CA . LEU A 1 92 ? 0.421 0.775 -2.189 1.00 93.75 92 LEU A CA 1
ATOM 752 C C . LEU A 1 92 ? 0.975 -0.653 -2.316 1.00 93.75 92 LEU A C 1
ATOM 754 O O . LEU A 1 92 ? 1.120 -1.343 -1.307 1.00 93.75 92 LEU A O 1
ATOM 758 N N . LEU A 1 93 ? 1.324 -1.087 -3.532 1.00 93.50 93 LEU A N 1
ATOM 759 C CA . LEU A 1 93 ? 1.940 -2.396 -3.765 1.00 93.50 93 LEU A CA 1
ATOM 760 C C . LEU A 1 93 ? 3.305 -2.517 -3.069 1.00 93.50 93 LEU A C 1
ATOM 762 O O . LEU A 1 93 ? 3.593 -3.536 -2.439 1.00 93.50 93 LEU A O 1
ATOM 766 N N . GLU A 1 94 ? 4.127 -1.471 -3.127 1.00 90.69 94 GLU A N 1
ATOM 767 C CA . GLU A 1 94 ? 5.410 -1.422 -2.425 1.00 90.69 94 GLU A CA 1
ATOM 768 C C . GLU A 1 94 ? 5.222 -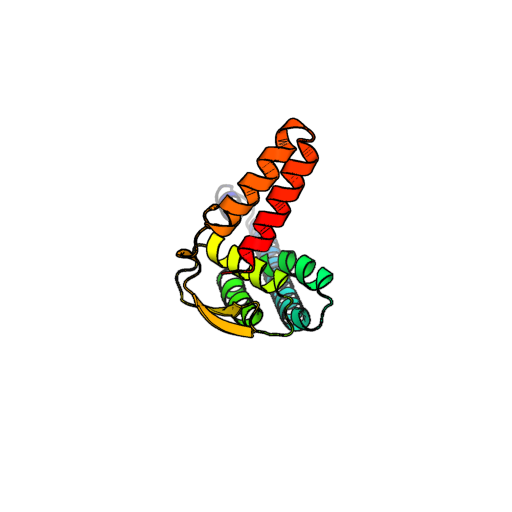1.453 -0.900 1.00 90.69 94 GLU A C 1
ATOM 770 O O . GLU A 1 94 ? 5.955 -2.166 -0.214 1.00 90.69 94 GLU A O 1
ATOM 775 N N . THR A 1 95 ? 4.213 -0.770 -0.353 1.00 91.94 95 THR A N 1
ATOM 776 C CA . THR A 1 95 ? 3.893 -0.857 1.079 1.00 91.94 95 THR A CA 1
ATOM 777 C C . THR A 1 95 ? 3.465 -2.283 1.462 1.00 91.94 95 THR A C 1
ATOM 779 O O . THR A 1 95 ? 3.948 -2.817 2.462 1.00 91.94 95 THR A O 1
ATOM 782 N N . LEU A 1 96 ? 2.662 -2.976 0.642 1.00 94.19 96 LEU A N 1
ATOM 783 C CA . LEU A 1 96 ? 2.334 -4.399 0.852 1.00 94.19 96 LEU A CA 1
ATOM 784 C C . LEU A 1 96 ? 3.585 -5.299 0.827 1.00 94.19 96 LEU A C 1
ATOM 786 O O . LEU A 1 96 ? 3.724 -6.193 1.667 1.00 94.19 96 LEU A O 1
ATOM 790 N N . ARG A 1 97 ? 4.525 -5.041 -0.092 1.00 93.00 97 ARG A N 1
ATOM 791 C CA . ARG A 1 97 ? 5.826 -5.732 -0.154 1.00 93.00 97 ARG A CA 1
ATOM 792 C C . ARG A 1 97 ? 6.630 -5.505 1.131 1.00 93.00 97 ARG A C 1
ATOM 794 O O . ARG A 1 97 ? 7.181 -6.453 1.687 1.00 93.00 97 ARG A O 1
ATOM 801 N N . GLN A 1 98 ? 6.692 -4.267 1.626 1.00 91.06 98 GLN A N 1
ATOM 802 C CA . GLN A 1 98 ? 7.405 -3.900 2.861 1.00 91.06 98 GLN A CA 1
ATOM 803 C C . GLN A 1 98 ? 6.805 -4.552 4.109 1.00 91.06 98 GLN A C 1
ATOM 805 O O . GLN A 1 98 ? 7.546 -4.961 5.004 1.00 91.06 98 GLN A O 1
ATOM 810 N N . LEU A 1 99 ? 5.482 -4.719 4.137 1.00 92.69 99 LEU A N 1
ATOM 811 C CA . LEU A 1 99 ? 4.764 -5.455 5.178 1.00 92.69 99 LEU A CA 1
ATOM 812 C C . LEU A 1 99 ? 4.923 -6.983 5.073 1.00 92.69 99 LEU A C 1
ATOM 814 O O . LEU A 1 99 ? 4.392 -7.705 5.915 1.00 92.69 99 LEU A O 1
ATOM 818 N N . ASN A 1 100 ? 5.681 -7.483 4.089 1.00 92.75 100 ASN A N 1
ATOM 819 C CA . ASN A 1 100 ? 5.872 -8.906 3.798 1.00 92.75 100 ASN A CA 1
ATOM 820 C C . ASN A 1 100 ? 4.550 -9.653 3.566 1.00 92.75 100 ASN A C 1
ATOM 822 O O . ASN A 1 100 ? 4.410 -10.811 3.977 1.00 92.75 100 ASN A O 1
ATOM 826 N N . GLU A 1 101 ? 3.588 -9.006 2.902 1.00 94.19 101 GLU A N 1
ATOM 827 C CA . GLU A 1 101 ? 2.295 -9.618 2.607 1.00 94.19 101 GLU A CA 1
ATOM 828 C C . GLU A 1 101 ? 2.479 -10.866 1.733 1.00 94.19 101 GLU A C 1
ATOM 830 O O . GLU A 1 101 ? 3.031 -10.813 0.631 1.00 94.19 101 GLU A O 1
ATOM 835 N N . CYS A 1 102 ? 2.045 -12.009 2.264 1.00 94.38 102 CYS A N 1
ATOM 836 C CA . CYS A 1 102 ? 2.237 -13.319 1.639 1.00 94.38 102 CYS A CA 1
ATOM 837 C C . CYS A 1 102 ? 1.037 -13.745 0.789 1.00 94.38 102 CYS A C 1
ATOM 839 O O . CYS A 1 102 ? 1.149 -14.695 0.012 1.00 94.38 102 CYS A O 1
ATOM 841 N N . ASN A 1 103 ? -0.118 -13.091 0.945 1.00 93.75 103 ASN A N 1
ATOM 842 C CA . ASN A 1 103 ? -1.293 -13.452 0.173 1.00 93.75 103 ASN A CA 1
ATOM 843 C C . ASN A 1 103 ? -1.187 -12.893 -1.252 1.00 93.75 103 ASN A C 1
ATOM 845 O O . ASN A 1 103 ? -0.783 -11.742 -1.435 1.00 93.75 103 ASN A O 1
ATOM 849 N N . PRO A 1 104 ? -1.571 -13.677 -2.274 1.00 94.94 104 PRO A N 1
ATOM 850 C CA . PRO A 1 104 ? -1.632 -13.170 -3.631 1.00 94.94 104 PRO A CA 1
ATOM 851 C C . PRO A 1 104 ? -2.655 -12.039 -3.756 1.00 94.94 104 PRO A C 1
ATOM 853 O O . PRO A 1 104 ? -3.817 -12.209 -3.379 1.00 94.94 104 PRO A O 1
ATOM 856 N N . VAL A 1 105 ? -2.243 -10.933 -4.363 1.00 95.44 105 VAL A N 1
ATOM 857 C CA . VAL A 1 105 ? -3.098 -9.790 -4.690 1.00 95.44 105 VAL A CA 1
ATOM 858 C C . VAL A 1 105 ? -3.147 -9.594 -6.199 1.00 95.44 105 VAL A C 1
ATOM 860 O O . VAL A 1 105 ? -2.234 -9.984 -6.931 1.00 95.44 105 VAL A O 1
ATOM 863 N N . PHE A 1 106 ? -4.239 -9.012 -6.677 1.00 96.31 106 PHE A N 1
ATOM 864 C CA . PHE A 1 106 ? -4.311 -8.547 -8.053 1.00 96.31 106 PHE A CA 1
ATOM 865 C C . PHE A 1 106 ? -3.737 -7.138 -8.139 1.00 96.31 106 PHE A C 1
ATOM 867 O O . PHE A 1 106 ? -3.931 -6.339 -7.231 1.00 96.31 106 PHE A O 1
ATOM 874 N N . TYR A 1 107 ? -3.041 -6.841 -9.226 1.00 94.88 107 TYR A N 1
ATOM 875 C CA . TYR A 1 107 ? -2.439 -5.545 -9.490 1.00 94.88 107 TYR A CA 1
ATOM 876 C C . TYR A 1 107 ? -2.781 -5.127 -10.915 1.00 94.88 107 TYR A C 1
ATOM 878 O O . TYR A 1 107 ? -2.612 -5.915 -11.847 1.00 94.88 107 TYR A O 1
ATOM 886 N N . LEU A 1 108 ? -3.292 -3.909 -11.081 1.00 94.12 108 LEU A N 1
ATOM 887 C CA . LEU A 1 108 ? -3.481 -3.320 -12.400 1.00 94.12 108 LEU A CA 1
ATOM 888 C C . LEU A 1 108 ? -2.164 -2.658 -12.815 1.00 94.12 108 LEU A C 1
ATOM 890 O O . LEU A 1 108 ? -1.703 -1.739 -12.136 1.00 94.12 108 LEU A O 1
ATOM 894 N N . THR A 1 109 ? -1.567 -3.111 -13.913 1.00 90.06 109 THR A N 1
ATOM 895 C CA . THR A 1 109 ? -0.288 -2.594 -14.422 1.00 90.06 109 THR A CA 1
ATOM 896 C C . THR A 1 109 ? -0.459 -1.288 -15.208 1.00 90.06 109 THR A C 1
ATOM 898 O O . THR A 1 109 ? -1.578 -0.794 -15.401 1.00 90.06 109 THR A O 1
ATOM 901 N N . ILE A 1 110 ? 0.658 -0.722 -15.686 1.00 86.69 110 ILE A N 1
ATOM 902 C CA . ILE A 1 110 ? 0.670 0.420 -16.619 1.00 86.69 110 ILE A CA 1
ATOM 903 C C . ILE A 1 110 ? -0.012 0.117 -17.955 1.00 86.69 110 ILE A C 1
ATOM 905 O O . ILE A 1 110 ? -0.581 1.009 -18.570 1.00 86.69 110 ILE A O 1
ATOM 909 N N . GLU A 1 111 ? 0.011 -1.144 -18.386 1.00 88.25 111 GLU A N 1
ATOM 910 C CA . GLU A 1 111 ? -0.617 -1.597 -19.632 1.00 88.25 111 GLU A CA 1
ATOM 911 C C . GLU A 1 111 ? -2.108 -1.921 -19.450 1.00 88.25 111 GLU A C 1
ATOM 913 O O . GLU A 1 111 ? -2.692 -2.607 -20.287 1.00 88.25 111 GLU A O 1
ATOM 918 N N . GLU A 1 112 ? -2.703 -1.510 -18.324 1.00 88.88 112 GLU A N 1
ATOM 919 C CA . GLU A 1 112 ? -4.091 -1.806 -17.943 1.00 88.88 112 GLU A CA 1
ATOM 920 C C . GLU A 1 112 ? -4.397 -3.312 -17.872 1.00 88.88 112 GLU A C 1
ATOM 922 O O . GLU A 1 112 ? -5.542 -3.754 -17.976 1.00 88.88 112 GLU A O 1
ATOM 927 N N . LYS A 1 113 ? -3.363 -4.131 -17.649 1.00 91.81 113 LYS A N 1
ATOM 928 C CA . LYS A 1 113 ? -3.505 -5.574 -17.457 1.00 91.81 113 LYS A CA 1
ATOM 929 C C . LYS A 1 113 ? -3.571 -5.892 -15.980 1.00 91.81 113 LYS A C 1
ATOM 931 O O . LYS A 1 113 ? -2.771 -5.410 -15.184 1.00 91.81 113 LYS A O 1
ATOM 936 N N . LEU A 1 114 ? -4.510 -6.755 -15.624 1.00 94.38 114 LEU A N 1
ATOM 937 C CA . LEU A 1 114 ? -4.659 -7.230 -14.262 1.00 94.38 114 LEU A CA 1
ATOM 938 C C . LEU A 1 114 ? -3.824 -8.501 -14.083 1.00 94.38 114 LEU A C 1
ATOM 940 O O . LEU A 1 114 ? -4.118 -9.544 -14.671 1.00 94.38 114 LEU A O 1
ATOM 944 N N . VAL A 1 115 ? -2.761 -8.400 -13.292 1.00 93.81 115 VAL A N 1
ATOM 945 C CA . VAL A 1 115 ? -1.830 -9.497 -13.001 1.00 93.81 115 VAL A CA 1
ATOM 946 C C . VAL A 1 115 ? -1.971 -9.939 -11.552 1.00 93.81 115 VAL A C 1
ATOM 948 O O . VAL A 1 115 ? -2.386 -9.168 -10.690 1.00 93.81 115 VAL A O 1
ATOM 951 N N . LYS A 1 116 ? -1.647 -11.200 -11.269 1.00 95.12 116 LYS A N 1
ATOM 952 C CA . LYS A 1 116 ? -1.648 -11.740 -9.908 1.00 95.12 116 LYS A CA 1
ATOM 953 C C . LYS A 1 116 ? -0.216 -11.805 -9.398 1.00 95.12 116 LYS A C 1
ATOM 955 O O . LYS A 1 116 ? 0.612 -12.478 -10.006 1.00 95.12 116 LYS A O 1
ATOM 960 N N . VAL A 1 117 ? 0.051 -11.139 -8.282 1.00 93.12 117 VAL A N 1
ATOM 961 C CA . VAL A 1 117 ? 1.385 -11.036 -7.678 1.00 93.12 117 VAL A CA 1
ATOM 962 C C . VAL A 1 117 ? 1.333 -11.426 -6.207 1.00 93.12 117 VAL A C 1
ATOM 964 O O . VAL 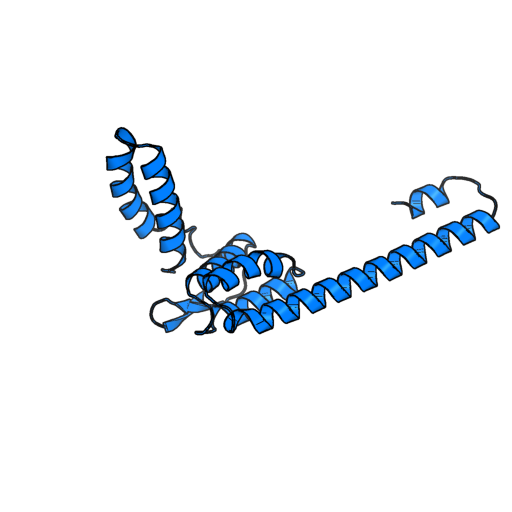A 1 117 ? 0.304 -11.274 -5.552 1.00 93.12 117 VAL A O 1
ATOM 967 N N . ILE A 1 118 ? 2.441 -11.935 -5.679 1.00 94.56 118 ILE A N 1
ATOM 968 C CA . ILE A 1 118 ? 2.633 -12.123 -4.238 1.00 94.56 118 ILE A CA 1
ATOM 969 C C . ILE A 1 118 ? 3.566 -10.999 -3.791 1.00 94.56 118 ILE A C 1
ATOM 971 O O . ILE A 1 118 ? 4.736 -11.037 -4.176 1.00 94.56 118 ILE A O 1
ATOM 975 N N . PRO A 1 119 ? 3.090 -9.991 -3.029 1.00 93.56 119 PRO A N 1
ATOM 976 C CA . PRO A 1 119 ? 3.882 -8.803 -2.734 1.00 93.56 119 PRO A CA 1
ATOM 977 C C . PRO A 1 119 ? 5.248 -9.142 -2.151 1.00 93.56 119 PRO A C 1
ATOM 979 O O . PRO A 1 119 ? 6.244 -8.654 -2.657 1.00 93.56 119 PRO A O 1
ATOM 982 N N . LYS A 1 120 ? 5.329 -10.040 -1.166 1.00 93.12 120 LYS A N 1
ATOM 983 C CA . LYS A 1 120 ? 6.598 -10.456 -0.549 1.00 93.12 120 LYS A CA 1
ATOM 984 C C . LYS A 1 120 ? 7.658 -10.978 -1.534 1.00 93.12 120 LYS A C 1
ATOM 986 O O . LYS A 1 120 ? 8.847 -10.805 -1.267 1.00 93.12 120 LYS A O 1
ATOM 991 N N . ASP A 1 121 ? 7.244 -11.599 -2.635 1.00 92.31 121 ASP A N 1
ATOM 992 C CA . ASP A 1 121 ? 8.155 -12.203 -3.615 1.00 92.31 121 ASP A CA 1
ATOM 993 C C . ASP A 1 121 ? 8.623 -11.197 -4.677 1.00 92.31 121 ASP A C 1
ATOM 995 O O . ASP A 1 121 ? 9.531 -11.494 -5.458 1.00 92.31 121 ASP A O 1
ATOM 999 N N . LEU A 1 122 ? 8.032 -9.996 -4.709 1.00 88.94 122 LEU A N 1
ATOM 1000 C CA 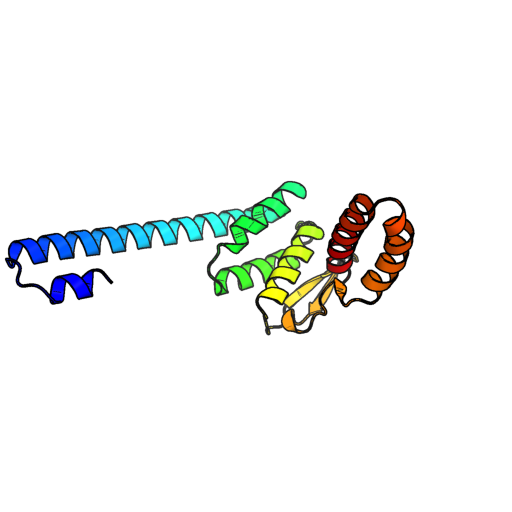. LEU A 1 122 ? 8.453 -8.946 -5.626 1.00 88.94 122 LEU A CA 1
ATOM 1001 C C . LEU A 1 122 ? 9.869 -8.464 -5.268 1.00 88.94 122 LEU A C 1
ATOM 1003 O O . LEU A 1 122 ? 10.154 -8.169 -4.098 1.00 88.94 122 LEU A O 1
ATOM 1007 N N . PRO A 1 123 ? 10.772 -8.347 -6.260 1.00 86.50 123 PRO A N 1
ATOM 1008 C CA . PRO A 1 123 ? 12.095 -7.787 -6.026 1.00 86.50 123 PRO A CA 1
ATOM 1009 C C . PRO A 1 123 ? 11.953 -6.331 -5.589 1.00 86.50 123 PRO A C 1
ATOM 1011 O O . PRO A 1 123 ? 11.058 -5.632 -6.050 1.00 86.50 123 PRO A O 1
ATOM 1014 N N . LYS A 1 124 ? 12.860 -5.829 -4.748 1.00 84.12 124 LYS A N 1
ATOM 1015 C CA . LYS A 1 124 ? 12.885 -4.383 -4.479 1.00 84.12 124 LYS A CA 1
ATOM 1016 C C . LYS A 1 124 ? 13.090 -3.626 -5.798 1.00 84.12 124 LYS A C 1
ATOM 1018 O O . LYS A 1 124 ? 13.842 -4.133 -6.638 1.00 84.12 124 LYS A O 1
ATOM 1023 N N . PRO A 1 125 ? 12.558 -2.402 -5.964 1.00 80.81 125 PRO A N 1
ATOM 1024 C CA . PRO A 1 125 ? 12.770 -1.625 -7.185 1.00 80.81 125 PRO A CA 1
ATOM 1025 C C . PRO A 1 125 ? 14.256 -1.525 -7.561 1.00 80.81 125 PRO A C 1
ATOM 1027 O O . PRO A 1 125 ? 14.626 -1.761 -8.705 1.00 80.81 125 PRO A O 1
ATOM 1030 N N . GLN A 1 126 ? 15.143 -1.341 -6.573 1.00 80.38 126 GLN A N 1
ATOM 1031 C CA . GLN A 1 126 ? 16.591 -1.236 -6.799 1.00 80.38 126 GLN A CA 1
ATOM 1032 C C . GLN A 1 126 ? 17.268 -2.545 -7.245 1.00 80.38 126 GLN A C 1
ATOM 1034 O O . GLN A 1 126 ? 18.416 -2.558 -7.697 1.00 80.38 126 GLN A O 1
ATOM 1039 N N . GLN A 1 127 ? 16.594 -3.678 -7.066 1.00 82.62 127 GLN A N 1
ATOM 1040 C CA . GLN A 1 127 ? 17.093 -4.994 -7.459 1.00 82.62 127 GLN A CA 1
ATOM 1041 C C . GLN A 1 127 ? 16.689 -5.363 -8.885 1.00 82.62 127 GLN A C 1
ATOM 1043 O O . GLN A 1 127 ? 17.280 -6.291 -9.440 1.00 82.62 127 GLN A O 1
ATOM 1048 N N . GLN A 1 128 ? 15.732 -4.646 -9.478 1.00 80.94 128 GLN A N 1
ATOM 1049 C CA . GLN A 1 128 ? 15.296 -4.886 -10.845 1.00 80.94 128 GLN A CA 1
ATOM 1050 C C . GLN A 1 128 ? 16.416 -4.575 -11.849 1.00 80.94 128 GLN A C 1
ATOM 1052 O O . GLN A 1 128 ? 17.238 -3.674 -11.656 1.00 80.94 128 GLN A O 1
ATOM 1057 N N . SER A 1 129 ? 16.455 -5.329 -12.948 1.00 78.69 129 SER A N 1
ATOM 1058 C CA . SER A 1 129 ? 17.431 -5.116 -14.022 1.00 78.69 129 SER A CA 1
ATOM 1059 C C . SER A 1 129 ? 17.262 -3.753 -14.692 1.00 78.69 129 SER A C 1
ATOM 1061 O O . SER A 1 129 ? 18.262 -3.110 -14.999 1.00 78.69 129 SER A O 1
ATOM 1063 N N . SER A 1 130 ? 16.016 -3.301 -14.854 1.00 77.25 130 SER A N 1
ATOM 1064 C CA . SER A 1 130 ? 15.639 -1.977 -15.366 1.00 77.25 130 SER A CA 1
ATOM 1065 C C . SER A 1 130 ? 16.270 -0.854 -14.541 1.00 77.25 130 SER A C 1
ATOM 1067 O O . SER A 1 130 ? 16.973 -0.009 -15.090 1.00 77.25 130 SER A O 1
ATOM 1069 N N . TYR A 1 131 ? 16.118 -0.895 -13.215 1.00 82.12 131 TYR A N 1
ATOM 1070 C CA . TYR A 1 131 ? 16.745 0.068 -12.309 1.00 82.12 131 TYR A CA 1
ATOM 1071 C C . TYR A 1 131 ? 18.268 0.088 -12.454 1.00 82.12 131 TYR A C 1
ATOM 1073 O O . TYR A 1 131 ? 18.871 1.150 -12.590 1.00 82.12 131 TYR A O 1
ATOM 1081 N N . ARG A 1 132 ? 18.910 -1.088 -12.466 1.00 79.88 132 ARG A N 1
ATOM 1082 C CA . ARG A 1 132 ? 20.373 -1.181 -12.603 1.00 79.88 132 ARG A CA 1
ATOM 1083 C C . ARG A 1 132 ? 20.860 -0.581 -13.918 1.00 79.88 132 ARG A C 1
ATOM 1085 O O . ARG A 1 132 ? 21.877 0.103 -13.919 1.00 79.88 132 ARG A O 1
ATOM 1092 N N . GLN A 1 133 ? 20.137 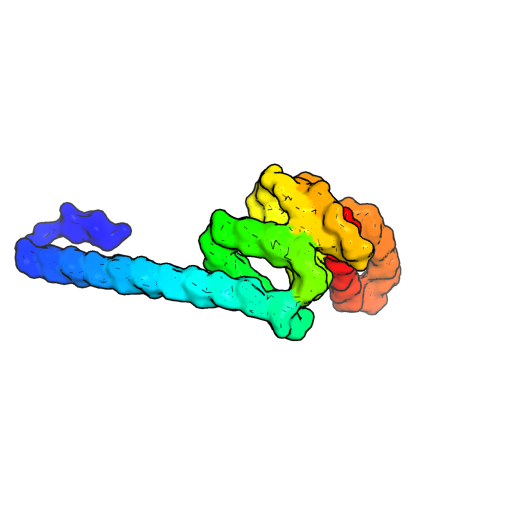-0.815 -15.011 1.00 80.00 133 GLN A N 1
ATOM 1093 C CA . GLN A 1 133 ? 20.439 -0.217 -16.311 1.00 80.00 133 GLN A CA 1
ATOM 1094 C C . GLN A 1 133 ? 20.306 1.309 -16.272 1.00 80.00 133 GLN A C 1
ATOM 1096 O O . GLN A 1 133 ? 21.185 1.999 -16.779 1.00 80.00 133 GLN A O 1
ATOM 1101 N N . LEU A 1 134 ? 19.266 1.839 -15.620 1.00 78.94 134 LEU A N 1
ATOM 1102 C CA . LEU A 1 134 ? 19.084 3.282 -15.434 1.00 78.94 134 LEU A CA 1
ATOM 1103 C C . LEU A 1 134 ? 20.192 3.901 -14.565 1.00 78.94 134 LEU A C 1
ATOM 1105 O O . LEU A 1 134 ? 20.710 4.969 -14.892 1.00 78.94 134 LEU A O 1
ATOM 1109 N N . CYS A 1 135 ? 20.631 3.211 -13.509 1.00 78.69 135 CYS A N 1
ATOM 1110 C CA . CYS A 1 135 ? 21.711 3.694 -12.650 1.00 78.69 135 CYS A CA 1
ATOM 1111 C C . CYS A 1 135 ? 23.044 3.871 -13.382 1.00 78.69 135 CYS A C 1
ATOM 1113 O O . CYS A 1 135 ? 23.740 4.845 -13.095 1.00 78.69 135 CYS A O 1
ATOM 1115 N N . VAL A 1 136 ? 23.365 3.013 -14.360 1.00 79.94 136 VAL A N 1
ATOM 1116 C CA . VAL A 1 136 ? 24.574 3.176 -15.191 1.00 79.94 136 VAL A CA 1
ATOM 1117 C C . VAL A 1 136 ? 24.589 4.552 -15.863 1.00 79.94 136 VAL A C 1
ATOM 1119 O O . VAL A 1 136 ? 25.623 5.214 -15.874 1.00 79.94 136 VAL A O 1
ATOM 1122 N N . PHE A 1 137 ? 23.439 5.034 -16.346 1.00 73.81 137 PHE A N 1
ATOM 1123 C CA . PHE A 1 137 ? 23.336 6.377 -16.920 1.00 73.81 137 PHE A CA 1
ATOM 1124 C C . PHE A 1 137 ? 23.527 7.476 -15.866 1.00 73.81 137 PHE A C 1
ATOM 1126 O O . PHE A 1 137 ? 24.222 8.448 -16.140 1.00 73.81 137 PHE A O 1
ATOM 1133 N N . SER A 1 138 ? 22.982 7.327 -14.651 1.00 71.56 138 SER A N 1
ATOM 1134 C CA . SER A 1 138 ? 23.183 8.320 -13.576 1.00 71.56 138 SER A CA 1
ATOM 1135 C C . SER A 1 138 ? 24.611 8.377 -13.031 1.00 71.56 138 SER A C 1
ATOM 1137 O O . SER A 1 138 ? 25.041 9.433 -12.565 1.00 71.56 138 SER A O 1
ATOM 1139 N N . ASP A 1 139 ? 25.347 7.265 -13.069 1.00 70.81 139 ASP A N 1
ATOM 1140 C CA . ASP A 1 139 ? 26.719 7.198 -12.558 1.00 70.81 139 ASP A CA 1
ATOM 1141 C C . ASP A 1 139 ? 27.695 7.951 -13.476 1.00 70.81 139 ASP A C 1
ATOM 1143 O O . ASP A 1 139 ? 28.677 8.511 -12.991 1.00 70.81 139 ASP A O 1
ATOM 1147 N N . HIS A 1 140 ? 27.381 8.077 -14.772 1.00 67.75 140 HIS A N 1
ATOM 1148 C CA . HIS A 1 140 ? 28.115 8.966 -15.679 1.00 67.75 140 HIS A CA 1
ATOM 1149 C C . HIS A 1 140 ? 28.045 10.440 -15.247 1.00 67.75 140 HIS A C 1
ATOM 1151 O O . HIS A 1 140 ? 29.043 11.146 -15.362 1.00 67.75 140 HIS A O 1
ATOM 1157 N N . TYR A 1 141 ? 26.913 10.881 -14.690 1.00 63.00 141 TYR A N 1
ATOM 1158 C CA . TYR A 1 141 ? 26.725 12.251 -14.191 1.00 63.00 141 TYR A CA 1
ATOM 1159 C C . TYR A 1 141 ? 27.195 12.448 -12.743 1.00 63.00 141 TYR A C 1
ATOM 1161 O O . TYR A 1 141 ? 27.400 13.580 -12.312 1.00 63.00 141 TYR A O 1
ATOM 1169 N N . GLY A 1 142 ? 27.404 11.367 -11.984 1.00 60.12 142 GLY A N 1
ATOM 1170 C CA . GLY A 1 142 ? 27.806 11.430 -10.572 1.00 60.12 142 GLY A CA 1
ATOM 1171 C C . GLY A 1 142 ? 29.174 12.075 -10.327 1.00 60.12 142 GLY A C 1
ATOM 1172 O O . GLY A 1 142 ? 29.429 12.548 -9.223 1.00 60.12 142 GLY A O 1
ATOM 1173 N N . ASN A 1 143 ? 30.028 12.140 -11.353 1.00 62.12 143 ASN A N 1
ATOM 1174 C CA . ASN A 1 143 ? 31.312 12.843 -11.293 1.00 62.12 143 ASN A CA 1
ATOM 1175 C C . ASN A 1 143 ? 31.188 14.362 -11.513 1.00 62.12 143 ASN A C 1
ATOM 1177 O O . ASN A 1 143 ? 32.117 15.093 -11.177 1.00 62.12 143 ASN A O 1
ATOM 1181 N N . GLU A 1 144 ? 30.073 14.831 -12.076 1.00 67.50 144 GLU A N 1
ATOM 1182 C CA . GLU A 1 144 ? 29.845 16.240 -12.423 1.00 67.50 144 GLU A CA 1
ATOM 1183 C C . GLU A 1 144 ? 28.889 16.915 -11.433 1.00 67.50 144 GLU A C 1
ATOM 1185 O O . GLU A 1 144 ? 29.146 18.034 -10.993 1.00 67.50 144 GLU A O 1
ATOM 1190 N N . ASP A 1 145 ? 27.819 16.218 -11.038 1.00 75.81 145 ASP A N 1
ATOM 1191 C CA . ASP A 1 145 ? 26.832 16.714 -10.081 1.00 75.81 145 ASP A CA 1
ATOM 1192 C C . ASP A 1 145 ? 26.241 15.561 -9.248 1.00 75.81 145 ASP A C 1
ATOM 1194 O O . ASP A 1 145 ? 25.362 14.800 -9.672 1.00 75.81 145 ASP A O 1
ATOM 1198 N N . ALA A 1 146 ? 26.737 15.440 -8.016 1.00 76.38 146 ALA A N 1
ATOM 1199 C CA . ALA A 1 146 ? 26.298 14.424 -7.066 1.00 76.38 146 ALA A CA 1
ATOM 1200 C C . ALA A 1 146 ? 24.831 14.601 -6.632 1.00 76.38 146 ALA A C 1
ATOM 1202 O O . ALA A 1 146 ? 24.157 13.606 -6.349 1.00 76.38 146 ALA A O 1
ATOM 1203 N N . LEU A 1 147 ? 24.323 15.839 -6.596 1.00 79.44 147 LEU A N 1
ATOM 1204 C CA . LEU A 1 147 ? 22.931 16.115 -6.243 1.00 79.44 147 LEU A CA 1
ATOM 1205 C C . LEU A 1 147 ? 22.007 15.639 -7.366 1.00 79.44 147 LEU A C 1
ATOM 1207 O O . LEU A 1 147 ? 21.042 14.922 -7.099 1.00 79.44 147 LEU A O 1
ATOM 1211 N N . LEU A 1 148 ? 22.345 15.959 -8.617 1.00 76.44 148 LEU A N 1
ATOM 1212 C CA . LEU A 1 148 ? 21.599 15.497 -9.788 1.00 76.44 148 LEU A CA 1
ATOM 1213 C C . LEU A 1 148 ? 21.564 13.965 -9.868 1.00 76.44 148 LEU A C 1
ATOM 1215 O O . LEU A 1 148 ? 20.504 13.380 -10.089 1.00 76.44 148 LEU A O 1
ATOM 1219 N N . SER A 1 149 ? 22.700 13.303 -9.633 1.00 74.50 149 SER A N 1
ATOM 1220 C CA . SER A 1 149 ? 22.770 11.836 -9.609 1.00 74.50 149 SER A CA 1
ATOM 1221 C C . SER A 1 149 ? 21.870 11.228 -8.521 1.00 74.50 149 SER A C 1
ATOM 1223 O O . SER A 1 149 ? 21.205 10.221 -8.768 1.00 74.50 149 SER A O 1
ATOM 1225 N N . SER A 1 150 ? 21.791 11.855 -7.340 1.00 76.69 150 SER A N 1
ATOM 1226 C CA . SER A 1 150 ? 20.899 11.419 -6.255 1.00 76.69 150 SER A CA 1
ATOM 1227 C C . SER A 1 150 ? 19.424 11.539 -6.640 1.00 76.69 150 SER A C 1
ATOM 1229 O O . SER A 1 150 ? 18.678 10.571 -6.501 1.00 76.69 150 SER A O 1
ATOM 1231 N N . VAL A 1 151 ? 19.015 12.693 -7.177 1.00 79.81 151 VAL A N 1
ATOM 1232 C CA . VAL A 1 151 ? 17.625 12.942 -7.600 1.00 79.81 151 VAL A CA 1
ATOM 1233 C C . VAL A 1 151 ? 17.201 11.960 -8.697 1.00 79.81 151 VAL A C 1
ATOM 1235 O O . VAL A 1 151 ? 16.123 11.376 -8.630 1.00 79.81 151 VAL A O 1
ATOM 1238 N N . LEU A 1 152 ? 18.072 11.692 -9.675 1.00 75.88 152 LEU A N 1
ATOM 1239 C CA . LEU A 1 152 ? 17.789 10.722 -10.739 1.00 75.88 152 LEU A CA 1
ATOM 1240 C C . LEU A 1 152 ? 17.578 9.300 -10.199 1.00 75.88 152 LEU A C 1
ATOM 1242 O O . LEU A 1 152 ? 16.699 8.587 -10.676 1.00 75.88 152 LEU A O 1
ATOM 1246 N N . LYS A 1 153 ? 18.348 8.875 -9.191 1.00 77.81 153 LYS A N 1
ATOM 1247 C CA . LYS A 1 153 ? 18.197 7.543 -8.576 1.00 77.81 153 LYS A CA 1
ATOM 1248 C C . LYS A 1 153 ? 16.882 7.397 -7.804 1.00 77.81 153 LYS A C 1
ATOM 1250 O O . LYS A 1 153 ? 16.294 6.309 -7.803 1.00 77.81 153 LYS A O 1
ATOM 1255 N N . GLU A 1 154 ? 16.400 8.469 -7.180 1.00 75.12 154 GLU A N 1
ATOM 1256 C CA . GLU A 1 154 ? 15.071 8.504 -6.556 1.00 75.12 154 GLU A CA 1
ATOM 1257 C C . GLU A 1 154 ? 13.965 8.359 -7.609 1.00 75.12 154 GLU A C 1
ATOM 1259 O O . GLU A 1 154 ? 13.108 7.480 -7.482 1.00 75.12 154 GLU A O 1
ATOM 1264 N N . GLU A 1 155 ? 14.050 9.111 -8.708 1.00 76.31 155 GLU A N 1
ATOM 1265 C CA . GLU A 1 155 ? 13.112 8.994 -9.831 1.00 76.31 155 GLU A CA 1
ATOM 1266 C C . GLU A 1 155 ? 13.131 7.591 -10.454 1.00 76.31 155 GLU A C 1
ATOM 1268 O O . GLU A 1 155 ? 12.083 6.984 -10.675 1.00 76.31 155 GLU A O 1
ATOM 1273 N N . PHE A 1 156 ? 14.308 6.999 -10.671 1.00 80.62 156 PHE A N 1
ATOM 1274 C CA . PHE A 1 156 ? 14.418 5.637 -11.205 1.00 80.62 156 PHE A CA 1
ATOM 1275 C C . PHE A 1 156 ? 13.837 4.586 -10.267 1.00 80.62 156 PHE A C 1
ATOM 1277 O O . PHE A 1 156 ? 13.265 3.599 -10.734 1.00 80.62 156 PHE A O 1
ATOM 1284 N N . THR A 1 157 ? 13.960 4.784 -8.953 1.00 76.75 157 THR A N 1
ATOM 1285 C CA . THR A 1 157 ? 13.329 3.912 -7.955 1.00 76.75 157 THR A CA 1
ATOM 1286 C C . THR A 1 157 ? 11.813 3.948 -8.113 1.00 76.75 157 THR A C 1
ATOM 1288 O O . THR A 1 157 ? 11.172 2.897 -8.162 1.00 76.75 157 THR A O 1
ATOM 1291 N N . LEU A 1 158 ? 11.255 5.151 -8.234 1.00 71.50 158 LEU A N 1
ATOM 1292 C CA . LEU A 1 158 ? 9.822 5.375 -8.373 1.00 71.50 158 LEU A CA 1
ATOM 1293 C C . LEU A 1 158 ? 9.298 4.794 -9.693 1.00 71.50 158 LEU A C 1
ATOM 1295 O O . LEU A 1 158 ? 8.313 4.062 -9.680 1.00 71.50 158 LEU A O 1
ATOM 1299 N N . GLN A 1 159 ? 10.010 5.005 -10.802 1.00 75.19 159 GLN A N 1
ATOM 1300 C CA . GLN A 1 159 ? 9.685 4.413 -12.104 1.00 75.19 159 GLN A CA 1
ATOM 1301 C C . GLN A 1 159 ? 9.781 2.884 -12.089 1.00 75.19 159 GLN A C 1
ATOM 1303 O O . GLN A 1 159 ? 8.911 2.205 -12.619 1.00 75.19 159 GLN A O 1
ATOM 1308 N N . SER A 1 160 ? 10.789 2.307 -11.436 1.00 78.12 160 SER A N 1
ATOM 1309 C CA . SER A 1 160 ? 10.941 0.845 -11.362 1.00 78.12 160 SER A CA 1
ATOM 1310 C C . SER A 1 160 ? 9.829 0.188 -10.535 1.00 78.12 160 SER A C 1
ATOM 1312 O O . SER A 1 160 ? 9.416 -0.932 -10.822 1.00 78.12 160 SER A O 1
ATOM 1314 N N . ALA A 1 161 ? 9.276 0.902 -9.551 1.00 71.50 161 ALA A N 1
ATOM 1315 C CA . ALA A 1 161 ? 8.108 0.443 -8.802 1.00 71.50 161 ALA A CA 1
ATOM 1316 C C . ALA A 1 161 ? 6.811 0.409 -9.643 1.00 71.50 161 ALA A C 1
ATOM 1318 O O . ALA A 1 161 ? 5.850 -0.240 -9.241 1.00 71.50 161 ALA A O 1
ATOM 1319 N N . ILE A 1 162 ? 6.767 1.088 -10.795 1.00 76.00 162 ILE A N 1
ATOM 1320 C CA . ILE A 1 162 ? 5.604 1.114 -11.699 1.00 76.00 162 ILE A CA 1
ATOM 1321 C C . ILE A 1 162 ? 5.558 -0.114 -12.623 1.00 76.00 162 ILE A C 1
ATOM 1323 O O . ILE A 1 162 ? 4.483 -0.509 -13.067 1.00 76.00 162 ILE A O 1
ATOM 1327 N N . VAL A 1 163 ? 6.715 -0.703 -12.937 1.00 72.69 163 VAL A N 1
ATOM 1328 C CA . VAL A 1 163 ? 6.873 -1.695 -14.021 1.00 72.69 163 VAL A CA 1
ATOM 1329 C C . VAL A 1 163 ? 6.923 -3.139 -13.489 1.00 72.69 163 VAL A C 1
ATOM 1331 O O . VAL A 1 163 ? 7.504 -4.013 -14.128 1.00 72.69 163 VAL A O 1
ATOM 1334 N N . TYR A 1 164 ? 6.352 -3.404 -12.308 1.00 65.81 164 TYR A N 1
ATOM 1335 C CA . TYR A 1 164 ? 6.132 -4.783 -11.842 1.00 65.81 164 TYR A CA 1
ATOM 1336 C C . TYR A 1 164 ? 5.177 -5.537 -12.776 1.00 65.81 164 TYR A C 1
ATOM 1338 O O . TYR A 1 164 ? 5.455 -6.732 -13.027 1.00 65.81 164 TYR A O 1
#

Foldseek 3Di:
DVVVVLVPDDDDPVVSVVVVVVVVVVVVVVVVVVVVLLVVLVVLLVCLLVDDQVVSQVNVVSNVPHDPVSSVVSLLVLQLDPSHDLLSNLVSLQVCLVVLQQDWGWGQAPVRDTDIDGSVPDDQLCPDPQLVVQLVVLVVCCVPDVVSSVVSSVVSSSVSSRHD

pLDDT: mean 84.95, std 11.03, range [50.84, 96.69]